Protein AF-A0A1C4YB48-F1 (afdb_monomer_lite)

Organism: NCBI:txid121616

Foldseek 3Di:
DPVVVVVVLLVVLQVVLQVLLVVCVVVVVVLVQDCVVLVVLCVVLVHNLSSLQVCLVDAPDDDPNCVVCLVSVNNCSDVLLVCCAPSNVVSDDPSSVVRSVCVCVVSVNPNVVSNVVCVVVDDPVSVVD

Sequence (129 aa):
MDTERDAEWLAALRVKFNEHVAEGIPRLRKLGYNPFQFLEMVERYGDAVGATRHLLAQPGHTSYGFRRLLELGRLEDSVEFAVCLPWFTELFRISEIDEARARLLLHEFPLDARIRAAATNAPAWISTL

Radius of gyration: 14.43 Å; chains: 1; bounding box: 30×28×40 Å

Secondary structure (DSSP, 8-state):
--HHHHHHHHHHHHHHHHHHHHHHHHHHHHTT---HHHHHHHHHTSSHHHHHHHHHTSTT---HHHHHHHHTT-GGGSHHHHHTSGGGGGGS-HHHHHHHHHHHHHTT--HHHHHHHHHTT--GGGGT-

pLDDT: mean 94.27, std 6.63, range [54.0, 98.5]

Structure (mmCIF, N/CA/C/O backbone):
data_AF-A0A1C4YB48-F1
#
_entry.id   AF-A0A1C4YB48-F1
#
loop_
_atom_site.group_PDB
_atom_site.id
_atom_site.type_symbol
_atom_site.label_atom_id
_atom_site.label_alt_id
_atom_site.label_comp_id
_atom_site.label_asym_id
_atom_site.label_entity_id
_atom_site.label_seq_id
_atom_site.pdbx_PDB_ins_code
_atom_site.Cartn_x
_atom_site.Cartn_y
_atom_site.Cartn_z
_atom_site.occupancy
_atom_site.B_iso_or_equiv
_atom_site.auth_seq_id
_atom_site.auth_comp_id
_atom_site.auth_asym_id
_atom_site.auth_atom_id
_atom_site.pdbx_PDB_model_num
ATOM 1 N N . MET A 1 1 ? 9.502 -13.751 -26.276 1.00 54.00 1 MET A N 1
ATOM 2 C CA . MET A 1 1 ? 9.004 -12.702 -25.371 1.00 54.00 1 MET A CA 1
ATOM 3 C C . MET A 1 1 ? 9.976 -11.554 -25.495 1.00 54.00 1 MET A C 1
ATOM 5 O O . MET A 1 1 ? 11.175 -11.806 -25.480 1.00 54.00 1 MET A O 1
ATOM 9 N N . ASP A 1 2 ? 9.463 -10.376 -25.812 1.00 71.12 2 ASP A N 1
ATOM 10 C CA . ASP A 1 2 ? 10.248 -9.198 -26.169 1.00 71.12 2 ASP A CA 1
ATOM 11 C C . ASP A 1 2 ? 10.664 -8.506 -24.868 1.00 71.12 2 ASP A C 1
ATOM 13 O O . ASP A 1 2 ? 9.864 -7.810 -24.250 1.00 71.12 2 ASP A O 1
ATOM 17 N N . THR A 1 3 ? 11.879 -8.791 -24.395 1.00 76.75 3 THR A N 1
ATOM 18 C CA . THR A 1 3 ? 12.372 -8.384 -23.065 1.00 76.75 3 THR A CA 1
ATOM 19 C C . THR A 1 3 ? 12.324 -6.875 -22.831 1.00 76.75 3 THR A C 1
ATOM 21 O O . THR A 1 3 ? 12.270 -6.436 -21.686 1.00 76.75 3 THR A O 1
ATOM 24 N N . GLU A 1 4 ? 12.350 -6.082 -23.902 1.00 78.19 4 GLU A N 1
ATOM 25 C CA . GLU A 1 4 ? 12.223 -4.625 -23.844 1.00 78.19 4 GLU A CA 1
ATOM 26 C C . GLU A 1 4 ? 10.786 -4.204 -23.506 1.00 78.19 4 GLU A C 1
ATOM 28 O O . GLU A 1 4 ? 10.573 -3.419 -22.585 1.00 78.19 4 GLU A O 1
ATOM 33 N N . ARG A 1 5 ? 9.793 -4.829 -24.147 1.00 78.62 5 ARG A N 1
ATOM 34 C CA . ARG A 1 5 ? 8.368 -4.609 -23.862 1.00 78.62 5 ARG A CA 1
ATOM 35 C C . ARG A 1 5 ? 7.986 -5.024 -22.446 1.00 78.62 5 ARG A C 1
ATOM 37 O O . ARG A 1 5 ? 7.225 -4.324 -21.787 1.00 78.62 5 ARG A O 1
ATOM 44 N N . ASP A 1 6 ? 8.547 -6.132 -21.965 1.00 86.19 6 ASP A N 1
ATOM 45 C CA . ASP A 1 6 ? 8.340 -6.587 -20.586 1.00 86.19 6 ASP A CA 1
ATOM 46 C C . ASP A 1 6 ? 8.923 -5.572 -19.579 1.00 86.19 6 ASP A C 1
ATOM 48 O O . ASP A 1 6 ? 8.337 -5.320 -18.524 1.00 86.19 6 ASP A O 1
ATOM 52 N N . ALA A 1 7 ? 10.057 -4.940 -19.905 1.00 89.94 7 ALA A N 1
ATOM 53 C CA . ALA A 1 7 ? 10.670 -3.917 -19.062 1.00 89.94 7 ALA A CA 1
ATOM 54 C C . ALA A 1 7 ? 9.867 -2.604 -19.046 1.00 89.94 7 ALA A C 1
ATOM 56 O O . ALA A 1 7 ? 9.678 -2.024 -17.974 1.00 89.94 7 ALA A O 1
ATOM 57 N N . GLU A 1 8 ? 9.367 -2.154 -20.200 1.00 92.88 8 GLU A N 1
ATOM 58 C CA . GLU A 1 8 ? 8.491 -0.978 -20.307 1.00 92.88 8 GLU A CA 1
ATOM 59 C C . GLU A 1 8 ? 7.180 -1.183 -19.543 1.00 92.88 8 GLU A C 1
ATOM 61 O O . GLU A 1 8 ? 6.773 -0.319 -18.762 1.00 92.88 8 GLU A O 1
ATOM 66 N N . TRP A 1 9 ? 6.570 -2.361 -19.692 1.00 92.12 9 TRP A N 1
ATOM 67 C CA . TRP A 1 9 ? 5.375 -2.759 -18.954 1.00 92.12 9 TRP A CA 1
ATOM 68 C C . TRP A 1 9 ? 5.595 -2.705 -17.438 1.00 92.12 9 TRP A C 1
ATOM 70 O O . TRP A 1 9 ? 4.848 -2.037 -16.716 1.00 92.12 9 TRP A O 1
ATOM 80 N N . LEU A 1 10 ? 6.662 -3.340 -16.940 1.00 94.94 10 LEU A N 1
ATOM 81 C CA . LEU A 1 10 ? 6.986 -3.325 -15.514 1.00 94.94 10 LEU A CA 1
ATOM 82 C C . LEU A 1 10 ? 7.275 -1.907 -15.012 1.00 94.94 10 LEU A C 1
ATOM 84 O O . LEU A 1 10 ? 6.847 -1.556 -13.913 1.00 94.94 10 LEU A O 1
ATOM 88 N N . ALA A 1 11 ? 7.960 -1.072 -15.798 1.00 95.94 11 ALA A N 1
ATOM 89 C CA . ALA A 1 11 ? 8.201 0.325 -15.449 1.00 95.94 11 ALA A CA 1
ATOM 90 C C . ALA A 1 11 ? 6.893 1.129 -15.360 1.00 95.94 11 ALA A C 1
ATOM 92 O O . ALA A 1 11 ? 6.721 1.940 -14.448 1.00 95.94 11 ALA A O 1
ATOM 93 N N . ALA A 1 12 ? 5.939 0.876 -16.251 1.00 96.56 12 ALA A N 1
ATOM 94 C CA . ALA A 1 12 ? 4.657 1.560 -16.242 1.00 96.56 12 ALA A CA 1
ATOM 95 C C . ALA A 1 12 ? 3.749 1.090 -15.087 1.00 96.56 12 ALA A C 1
ATOM 97 O O . ALA A 1 12 ? 3.197 1.924 -14.363 1.00 96.56 12 ALA A O 1
ATOM 98 N N . LEU A 1 13 ? 3.677 -0.221 -14.814 1.00 97.12 13 LEU A N 1
ATOM 99 C CA . LEU A 1 13 ? 3.010 -0.762 -13.619 1.00 97.12 13 LEU A CA 1
ATOM 100 C C . LEU A 1 13 ? 3.581 -0.163 -12.337 1.00 97.12 13 LEU A C 1
ATOM 102 O O . LEU A 1 13 ? 2.858 0.170 -11.396 1.00 97.12 13 LEU A O 1
ATOM 106 N N . ARG A 1 14 ? 4.898 0.008 -12.310 1.00 98.00 14 ARG A N 1
ATOM 107 C CA . ARG A 1 14 ? 5.619 0.580 -11.188 1.00 98.00 14 ARG A CA 1
ATOM 108 C C . ARG A 1 14 ? 5.220 2.031 -10.913 1.00 98.00 14 ARG A C 1
ATOM 110 O O . ARG A 1 14 ? 5.060 2.404 -9.750 1.00 98.00 14 ARG A O 1
ATOM 117 N N . VAL A 1 15 ? 5.018 2.829 -11.961 1.00 98.00 15 VAL A N 1
ATOM 118 C CA . VAL A 1 15 ? 4.440 4.178 -11.849 1.00 98.00 15 VAL A CA 1
ATOM 119 C C . VAL A 1 15 ? 3.022 4.100 -11.283 1.00 98.00 15 VAL A C 1
ATOM 121 O O . VAL A 1 15 ? 2.718 4.805 -10.323 1.00 98.00 15 VAL A O 1
ATOM 124 N N . LYS A 1 16 ? 2.184 3.185 -11.785 1.00 98.19 16 LYS A N 1
ATOM 125 C CA . LYS A 1 16 ? 0.804 3.018 -11.300 1.00 98.19 16 LYS A CA 1
ATOM 126 C C . LYS A 1 16 ? 0.719 2.595 -9.837 1.00 98.19 16 LYS A C 1
ATOM 128 O O . LYS A 1 16 ? -0.167 3.058 -9.123 1.00 98.19 16 LYS A O 1
ATOM 133 N N . PHE A 1 17 ? 1.654 1.776 -9.359 1.00 98.38 17 PHE A N 1
ATOM 134 C CA . PHE A 1 17 ? 1.734 1.425 -7.941 1.00 98.38 17 PHE A CA 1
ATOM 135 C C . PHE A 1 17 ? 2.077 2.645 -7.076 1.00 98.38 17 PHE A C 1
ATOM 137 O O . PHE A 1 17 ? 1.447 2.874 -6.045 1.00 98.38 17 PHE A O 1
ATOM 144 N N . ASN A 1 18 ? 3.046 3.459 -7.508 1.00 98.19 18 ASN A N 1
ATOM 145 C CA . ASN A 1 18 ? 3.411 4.690 -6.806 1.00 98.19 18 ASN A CA 1
ATOM 146 C C . ASN A 1 18 ? 2.235 5.677 -6.735 1.00 98.19 18 ASN A C 1
ATOM 148 O O . ASN A 1 18 ? 1.963 6.219 -5.664 1.00 98.19 18 ASN A O 1
ATOM 152 N N . GLU A 1 19 ? 1.525 5.876 -7.849 1.00 98.00 19 GLU A N 1
ATOM 153 C CA . GLU A 1 19 ? 0.322 6.716 -7.914 1.00 98.00 19 GLU A CA 1
ATOM 154 C C . GLU A 1 19 ? -0.761 6.202 -6.956 1.00 98.00 19 GLU A C 1
ATOM 156 O O . GLU A 1 19 ? -1.220 6.955 -6.100 1.00 98.00 19 GLU A O 1
ATOM 161 N N . HIS A 1 20 ? -1.085 4.905 -7.013 1.00 97.44 20 HIS A N 1
ATOM 162 C CA . HIS A 1 20 ? -2.086 4.275 -6.145 1.00 97.44 20 HIS A CA 1
ATOM 163 C C . HIS A 1 20 ? -1.812 4.519 -4.653 1.00 97.44 20 HIS A C 1
ATOM 165 O O . HIS A 1 20 ? -2.707 4.896 -3.895 1.00 97.44 20 HIS A O 1
ATOM 171 N N . VAL A 1 21 ? -0.559 4.338 -4.225 1.00 97.06 21 VAL A N 1
ATOM 172 C CA . VAL A 1 21 ? -0.162 4.565 -2.830 1.00 97.06 21 VAL A CA 1
ATOM 173 C C . VAL A 1 21 ? -0.235 6.051 -2.467 1.00 97.06 21 VAL A C 1
ATOM 175 O O . VAL A 1 21 ? -0.749 6.404 -1.402 1.00 97.06 21 VAL A O 1
ATOM 178 N N . ALA A 1 22 ? 0.242 6.939 -3.343 1.00 97.00 22 ALA A N 1
ATOM 179 C CA . ALA A 1 22 ? 0.237 8.379 -3.104 1.00 97.00 22 ALA A CA 1
ATOM 180 C C . ALA A 1 22 ? -1.186 8.959 -3.009 1.00 97.00 22 ALA A C 1
ATOM 182 O O . ALA A 1 22 ? -1.459 9.784 -2.133 1.00 97.00 22 ALA A O 1
ATOM 183 N N . GLU A 1 23 ? -2.110 8.497 -3.852 1.00 96.50 23 GLU A N 1
ATOM 184 C CA . GLU A 1 23 ? -3.514 8.927 -3.879 1.00 96.50 23 GLU A CA 1
ATOM 185 C C . GLU A 1 23 ? -4.261 8.616 -2.572 1.00 96.50 23 GLU A C 1
ATOM 187 O O . GLU A 1 23 ? -5.129 9.384 -2.144 1.00 96.50 23 GLU A O 1
ATOM 192 N N . GLY A 1 24 ? -3.905 7.524 -1.887 1.00 95.00 24 GLY A N 1
ATOM 193 C CA . GLY A 1 24 ? -4.506 7.152 -0.603 1.00 95.00 24 GLY A CA 1
ATOM 194 C C . GLY A 1 24 ? -4.103 8.069 0.560 1.00 95.00 24 GLY A C 1
ATOM 195 O O . GLY A 1 24 ? -4.882 8.279 1.500 1.00 95.00 24 GLY A O 1
ATOM 196 N N . ILE A 1 25 ? -2.908 8.666 0.502 1.00 95.88 25 ILE A N 1
ATOM 197 C CA . ILE A 1 25 ? -2.302 9.396 1.626 1.00 95.88 25 ILE A CA 1
ATOM 198 C C . ILE A 1 25 ? -3.156 10.577 2.117 1.00 95.88 25 ILE A C 1
ATOM 200 O O . ILE A 1 25 ? -3.385 10.663 3.329 1.00 95.88 25 ILE A O 1
ATOM 204 N N . PRO A 1 26 ? -3.660 11.492 1.261 1.00 96.81 26 PRO A N 1
ATOM 205 C CA . PRO A 1 26 ? -4.478 12.613 1.721 1.00 96.81 26 PRO A CA 1
ATOM 206 C C . PRO A 1 26 ? -5.720 12.174 2.505 1.00 96.81 26 PRO A C 1
ATOM 208 O O . PRO A 1 26 ? -6.063 12.794 3.515 1.00 96.81 26 PRO A O 1
ATOM 211 N N . ARG A 1 27 ? -6.387 11.093 2.078 1.00 96.00 27 ARG A N 1
ATOM 212 C CA . ARG A 1 27 ? -7.574 10.555 2.760 1.00 96.00 27 ARG A CA 1
ATOM 213 C C . ARG A 1 27 ? -7.203 9.928 4.102 1.00 96.00 27 ARG A C 1
ATOM 215 O O . ARG A 1 27 ? -7.877 10.183 5.095 1.00 96.00 27 ARG A O 1
ATOM 222 N N . LEU A 1 28 ? -6.113 9.167 4.151 1.00 97.12 28 LEU A N 1
ATOM 223 C CA . LEU A 1 28 ? -5.609 8.564 5.384 1.00 97.12 28 LEU A CA 1
ATOM 224 C C . LEU A 1 28 ? -5.184 9.619 6.418 1.00 97.12 28 LEU A C 1
ATOM 226 O O . LEU A 1 28 ? -5.514 9.487 7.596 1.00 97.12 28 LEU A O 1
ATOM 230 N N . ARG A 1 29 ? -4.540 10.714 5.991 1.00 96.81 29 ARG A N 1
ATOM 231 C CA . ARG A 1 29 ? -4.190 11.839 6.881 1.00 96.81 29 ARG A CA 1
ATOM 232 C C . ARG A 1 29 ? -5.419 12.445 7.556 1.00 96.81 29 ARG A C 1
ATOM 234 O O . ARG A 1 29 ? -5.389 12.691 8.758 1.00 96.81 29 ARG A O 1
ATOM 241 N N . LYS A 1 30 ? -6.516 12.630 6.811 1.00 96.88 30 LYS A N 1
ATOM 242 C CA . LYS A 1 30 ? -7.793 13.127 7.362 1.00 96.88 30 LYS A CA 1
ATOM 243 C C . LYS A 1 30 ? -8.395 12.187 8.413 1.00 96.88 30 LYS A C 1
ATOM 245 O O . LYS A 1 30 ? -9.149 12.644 9.262 1.00 96.88 30 LYS A O 1
ATOM 250 N N . LEU A 1 31 ? -8.044 10.902 8.374 1.00 96.31 31 LEU A N 1
ATOM 251 C CA . LEU A 1 31 ? -8.458 9.885 9.346 1.00 96.31 31 LEU A CA 1
ATOM 252 C C . LEU A 1 31 ? -7.458 9.710 10.502 1.00 96.31 31 LEU A C 1
ATOM 254 O O . LEU A 1 31 ? -7.598 8.791 11.303 1.00 96.31 31 LEU A O 1
ATOM 258 N N . GLY A 1 32 ? -6.441 10.572 10.603 1.00 94.69 32 GLY A N 1
ATOM 259 C CA . GLY A 1 32 ? -5.450 10.520 11.678 1.00 94.69 32 GLY A CA 1
ATOM 260 C C . GLY A 1 32 ? -4.351 9.472 11.478 1.00 94.69 32 GLY A C 1
AT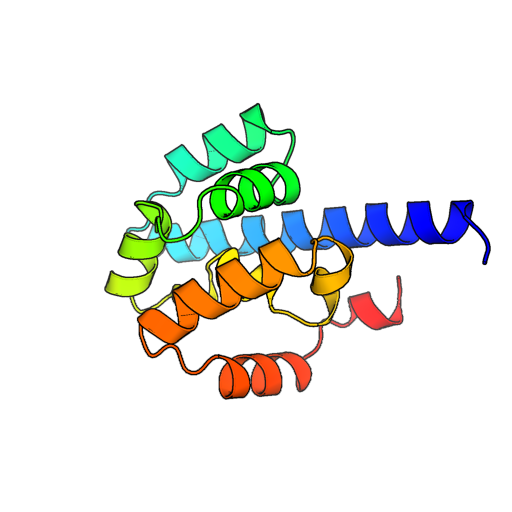OM 261 O O . GLY A 1 32 ? -3.705 9.072 12.449 1.00 94.69 32 GLY A O 1
ATOM 262 N N . TYR A 1 33 ? -4.126 9.010 10.245 1.00 96.94 33 TYR A N 1
ATOM 263 C CA . TYR A 1 33 ? -2.949 8.215 9.896 1.00 96.94 33 TYR A CA 1
ATOM 264 C C . TYR A 1 33 ? -1.737 9.121 9.643 1.00 96.94 33 TYR A C 1
ATOM 266 O O . TYR A 1 33 ? -1.828 10.106 8.905 1.00 96.94 33 TYR A O 1
ATOM 274 N N . ASN A 1 34 ? -0.584 8.760 10.209 1.00 95.50 34 ASN A N 1
ATOM 275 C CA . ASN A 1 34 ? 0.681 9.432 9.935 1.00 95.50 34 ASN A CA 1
ATOM 276 C C . ASN A 1 34 ? 1.539 8.590 8.968 1.00 95.50 34 ASN A C 1
ATOM 278 O O . ASN A 1 34 ? 2.118 7.593 9.398 1.00 95.50 34 ASN A O 1
ATOM 282 N N . PRO A 1 35 ? 1.673 8.983 7.687 1.00 94.62 35 PRO A N 1
ATOM 283 C CA . PRO A 1 35 ? 2.449 8.240 6.694 1.00 94.62 35 PRO A CA 1
ATOM 284 C C . PRO A 1 35 ? 3.957 8.533 6.747 1.00 94.62 35 PRO A C 1
ATOM 286 O O . PRO A 1 35 ? 4.683 8.011 5.911 1.00 94.62 35 PRO A O 1
ATOM 289 N N . PHE A 1 36 ? 4.434 9.388 7.663 1.00 95.50 36 PHE A N 1
ATOM 290 C CA . PHE A 1 36 ? 5.806 9.913 7.658 1.00 95.50 36 PHE A CA 1
ATOM 291 C C . PHE A 1 36 ? 6.876 8.820 7.547 1.00 95.50 36 PHE A C 1
ATOM 293 O O . PHE A 1 36 ? 7.664 8.848 6.611 1.00 95.50 36 PHE A O 1
ATOM 300 N N . GLN A 1 37 ? 6.832 7.804 8.414 1.00 93.56 37 GLN A N 1
ATOM 301 C CA . GLN A 1 37 ? 7.800 6.697 8.387 1.00 93.56 37 GLN A CA 1
ATOM 302 C C . GLN A 1 37 ? 7.779 5.930 7.060 1.00 93.56 37 GLN A C 1
ATOM 304 O O . GLN A 1 37 ? 8.820 5.527 6.555 1.00 93.56 37 GLN A O 1
ATOM 309 N N . PHE A 1 38 ? 6.593 5.729 6.479 1.00 95.31 38 PHE A N 1
ATOM 310 C CA . PHE A 1 38 ? 6.484 5.070 5.183 1.00 95.31 38 PHE A CA 1
ATOM 311 C C . PHE A 1 38 ? 7.073 5.943 4.069 1.00 95.31 38 PHE A C 1
ATOM 313 O O . PHE A 1 38 ? 7.792 5.435 3.221 1.00 95.31 38 PHE A O 1
ATOM 320 N N . LEU A 1 39 ? 6.832 7.255 4.091 1.00 96.56 39 LEU A N 1
ATOM 321 C CA . LEU A 1 39 ? 7.408 8.187 3.118 1.00 96.56 39 LEU A CA 1
ATOM 322 C C . LEU A 1 39 ? 8.938 8.268 3.221 1.00 96.56 39 LEU A C 1
ATOM 324 O O . LEU A 1 39 ? 9.605 8.261 2.193 1.00 96.56 39 LEU A O 1
ATOM 328 N N . GLU A 1 40 ? 9.507 8.231 4.427 1.00 97.06 40 GLU A N 1
ATOM 329 C CA . GLU A 1 40 ? 10.963 8.109 4.601 1.00 97.06 40 GLU A CA 1
ATOM 330 C C . GLU A 1 40 ? 11.504 6.809 3.985 1.00 97.06 40 GLU A C 1
ATOM 332 O O . GLU A 1 40 ? 12.596 6.786 3.417 1.00 97.06 40 GLU A O 1
ATOM 337 N N . MET A 1 41 ? 10.745 5.710 4.069 1.00 96.12 41 MET A N 1
ATOM 338 C CA . MET A 1 41 ? 11.110 4.460 3.399 1.00 96.12 41 MET A CA 1
ATOM 339 C C . MET A 1 41 ? 11.018 4.576 1.878 1.00 96.12 41 MET A C 1
ATOM 341 O O . MET A 1 41 ? 11.891 4.050 1.194 1.00 96.12 41 MET A O 1
ATOM 345 N N . VAL A 1 42 ? 9.998 5.257 1.349 1.00 97.75 42 VAL A N 1
ATOM 346 C CA . VAL A 1 42 ? 9.865 5.541 -0.090 1.00 97.75 42 VAL A CA 1
ATOM 347 C C . VAL A 1 42 ? 11.100 6.291 -0.579 1.00 97.75 42 VAL A C 1
ATOM 349 O O . VAL A 1 42 ? 11.736 5.849 -1.526 1.00 97.75 42 VAL A O 1
ATOM 352 N N . GLU A 1 43 ? 11.510 7.356 0.107 1.00 97.56 43 GLU A N 1
ATOM 353 C CA . GLU A 1 43 ? 12.721 8.104 -0.253 1.00 97.56 43 GLU A CA 1
ATOM 354 C C . GLU A 1 43 ? 13.988 7.241 -0.144 1.00 97.56 43 GLU A C 1
ATOM 356 O O . GLU A 1 43 ? 14.820 7.228 -1.051 1.00 97.56 43 GLU A O 1
ATOM 361 N N . ARG A 1 44 ? 14.128 6.465 0.939 1.00 97.94 44 ARG A N 1
ATOM 362 C CA . ARG A 1 44 ? 15.308 5.618 1.181 1.00 97.94 44 ARG A CA 1
ATOM 363 C C . ARG A 1 44 ? 15.455 4.477 0.176 1.00 97.94 44 ARG A C 1
ATOM 365 O O . ARG A 1 44 ? 16.579 4.125 -0.174 1.00 97.94 44 ARG A O 1
ATOM 372 N N . TYR A 1 45 ? 14.349 3.868 -0.241 1.00 97.44 45 TYR A N 1
ATOM 373 C CA . TYR A 1 45 ? 14.335 2.702 -1.130 1.00 97.44 45 TYR A CA 1
ATOM 374 C C . TYR A 1 45 ? 13.932 3.057 -2.568 1.00 97.44 45 TYR A C 1
ATOM 376 O O . TYR A 1 45 ? 13.601 2.171 -3.355 1.00 97.44 45 TYR A O 1
ATOM 384 N N . GLY A 1 46 ? 13.989 4.347 -2.907 1.00 97.69 46 GLY A N 1
ATOM 385 C CA . GLY A 1 46 ? 13.733 4.905 -4.233 1.00 97.69 46 GLY A CA 1
ATOM 386 C C . GLY A 1 46 ? 12.265 5.235 -4.494 1.00 97.69 46 GLY A C 1
ATOM 387 O O . GLY A 1 46 ? 11.981 6.252 -5.119 1.00 97.69 46 GLY A O 1
ATOM 388 N N . ASP A 1 47 ? 11.333 4.398 -4.031 1.00 98.19 47 ASP A N 1
ATOM 389 C CA . ASP A 1 47 ? 9.900 4.539 -4.307 1.00 98.19 47 ASP A CA 1
ATOM 390 C C . ASP A 1 47 ? 9.024 3.572 -3.468 1.00 98.19 47 ASP A C 1
ATOM 392 O O . ASP A 1 47 ? 9.511 2.837 -2.601 1.00 98.19 47 ASP A O 1
ATOM 396 N N . ALA A 1 48 ? 7.710 3.538 -3.733 1.00 98.12 48 ALA A N 1
ATOM 397 C CA . ALA A 1 48 ? 6.760 2.743 -2.960 1.00 98.12 48 ALA A CA 1
ATOM 398 C C . ALA A 1 48 ? 6.911 1.229 -3.154 1.00 98.12 48 ALA A C 1
ATOM 400 O O . ALA A 1 48 ? 6.709 0.492 -2.190 1.00 98.12 48 ALA A O 1
ATOM 401 N N . VAL A 1 49 ? 7.299 0.737 -4.337 1.00 98.38 49 VAL A N 1
ATOM 402 C CA . VAL A 1 49 ? 7.563 -0.708 -4.516 1.00 98.38 49 VAL A CA 1
ATOM 403 C C . VAL A 1 49 ? 8.803 -1.109 -3.721 1.00 98.38 49 VAL A C 1
ATOM 405 O O . VAL A 1 49 ? 8.766 -2.115 -3.019 1.00 98.38 49 VAL A O 1
ATOM 408 N N . GLY A 1 50 ? 9.879 -0.313 -3.765 1.00 97.94 50 GLY A N 1
ATOM 409 C CA . GLY A 1 50 ? 11.097 -0.561 -2.992 1.00 97.94 50 GLY A CA 1
ATOM 410 C C . GLY A 1 50 ? 10.826 -0.580 -1.487 1.00 97.94 50 GLY A C 1
ATOM 411 O O . GLY A 1 50 ? 11.202 -1.532 -0.798 1.00 97.94 50 GLY A O 1
ATOM 412 N N . ALA A 1 51 ? 10.088 0.415 -0.990 1.00 97.69 51 ALA A N 1
ATOM 413 C CA . ALA A 1 51 ? 9.654 0.473 0.403 1.00 97.69 51 ALA A CA 1
ATOM 414 C C . ALA A 1 51 ? 8.774 -0.725 0.795 1.00 97.69 51 ALA A C 1
ATOM 416 O O . ALA A 1 51 ? 8.973 -1.320 1.854 1.00 97.69 51 ALA A O 1
ATOM 417 N N . THR A 1 52 ? 7.834 -1.118 -0.068 1.00 97.69 52 THR A N 1
ATOM 418 C CA . THR A 1 52 ? 6.918 -2.243 0.177 1.00 97.69 52 THR A CA 1
ATOM 419 C C . THR A 1 52 ? 7.660 -3.575 0.224 1.00 97.69 52 THR A C 1
ATOM 421 O O . THR A 1 52 ? 7.467 -4.347 1.160 1.00 97.69 52 THR A O 1
ATOM 424 N N . ARG A 1 53 ? 8.585 -3.824 -0.711 1.00 97.56 53 ARG A N 1
ATOM 425 C CA . ARG A 1 53 ? 9.454 -5.011 -0.671 1.00 97.56 53 ARG A CA 1
ATOM 426 C C . ARG A 1 53 ? 10.261 -5.063 0.624 1.00 97.56 53 ARG A C 1
ATOM 428 O O . ARG A 1 53 ? 10.347 -6.115 1.250 1.00 97.56 53 ARG A O 1
ATOM 435 N N . HIS A 1 54 ? 10.798 -3.926 1.073 1.00 96.00 54 HIS A N 1
ATOM 436 C CA . HIS A 1 54 ? 11.513 -3.864 2.346 1.00 96.00 54 HIS A CA 1
ATOM 437 C C . HIS A 1 54 ? 10.611 -4.188 3.550 1.00 96.00 54 HIS A C 1
ATOM 439 O O . HIS A 1 54 ? 11.033 -4.917 4.443 1.00 96.00 54 HIS A O 1
ATOM 445 N N . LEU A 1 55 ? 9.364 -3.700 3.569 1.00 94.50 55 LEU A N 1
ATOM 446 C CA . LEU A 1 55 ? 8.388 -4.027 4.621 1.00 94.50 55 LEU A CA 1
ATOM 447 C C . LEU A 1 55 ? 8.033 -5.516 4.664 1.00 94.50 55 LEU A C 1
ATOM 449 O O . LEU A 1 55 ? 7.815 -6.066 5.745 1.00 94.50 55 LEU A O 1
ATOM 453 N N . LEU A 1 56 ? 7.932 -6.155 3.500 1.00 95.75 56 LEU A N 1
ATOM 454 C CA . LEU A 1 56 ? 7.561 -7.566 3.367 1.00 95.75 56 LEU A CA 1
ATOM 455 C C . LEU A 1 56 ? 8.749 -8.515 3.578 1.00 95.75 56 LEU A C 1
ATOM 457 O O . LEU A 1 56 ? 8.552 -9.697 3.827 1.00 95.75 56 LEU A O 1
ATOM 461 N N . ALA A 1 57 ? 9.985 -8.008 3.551 1.00 92.19 57 ALA A N 1
ATOM 462 C CA . ALA A 1 57 ? 11.192 -8.814 3.733 1.00 92.19 57 ALA A CA 1
ATOM 463 C C . ALA A 1 57 ? 11.375 -9.384 5.155 1.00 92.19 57 ALA A C 1
ATOM 465 O O . ALA A 1 57 ? 12.271 -10.200 5.363 1.00 92.19 57 ALA A O 1
ATOM 466 N N . GLN A 1 58 ? 10.567 -8.957 6.133 1.00 84.75 58 GLN A N 1
ATOM 467 C CA . GLN A 1 58 ? 10.589 -9.464 7.510 1.00 84.75 58 GLN A CA 1
ATOM 468 C C . GLN 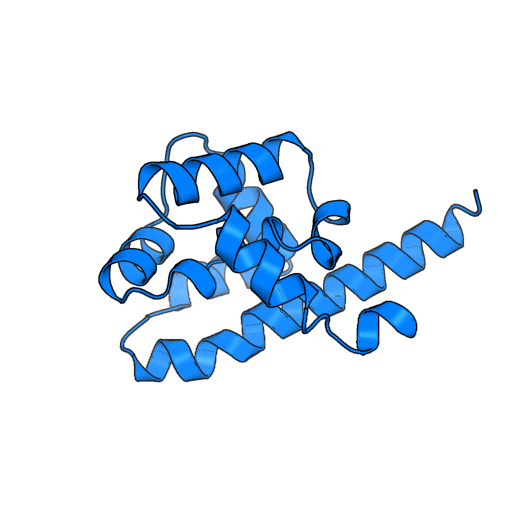A 1 58 ? 9.292 -10.231 7.815 1.00 84.75 58 GLN A C 1
ATOM 470 O O . GLN A 1 58 ? 8.301 -9.613 8.217 1.00 84.75 58 GLN A O 1
ATOM 475 N N . PRO A 1 59 ? 9.273 -11.563 7.623 1.00 79.62 59 PRO A N 1
ATOM 476 C CA . PRO A 1 59 ? 8.088 -12.373 7.868 1.00 79.62 59 PRO A CA 1
ATOM 477 C C . PRO A 1 59 ? 7.588 -12.270 9.309 1.00 79.62 59 PRO A C 1
ATOM 479 O O . PRO A 1 59 ? 8.383 -12.234 10.250 1.00 79.62 59 PRO A O 1
ATOM 482 N N . GLY A 1 60 ? 6.268 -12.225 9.489 1.00 72.19 60 GLY A N 1
ATOM 483 C CA . GLY A 1 60 ? 5.630 -12.219 10.813 1.00 72.19 60 GLY A CA 1
ATOM 484 C C . GLY A 1 60 ? 5.720 -10.891 11.576 1.00 72.19 60 GLY A C 1
ATOM 485 O O . GLY A 1 60 ? 5.193 -10.783 12.683 1.00 72.19 60 GLY A O 1
ATOM 486 N N . HIS A 1 61 ? 6.336 -9.861 10.990 1.00 78.12 61 HIS A N 1
ATOM 487 C CA . HIS A 1 61 ? 6.400 -8.523 11.568 1.00 78.12 61 HIS A CA 1
ATOM 488 C C . HIS A 1 61 ? 5.483 -7.551 10.823 1.00 78.12 61 HIS A C 1
ATOM 490 O O . HIS A 1 61 ? 5.768 -7.110 9.713 1.00 78.12 61 HIS A O 1
ATOM 496 N N . THR A 1 62 ? 4.390 -7.142 11.471 1.00 83.62 62 THR A N 1
ATOM 497 C CA . THR A 1 62 ? 3.565 -6.027 10.988 1.00 83.62 62 THR A CA 1
ATOM 498 C C . THR A 1 62 ? 4.198 -4.691 11.368 1.00 83.62 62 THR A C 1
ATOM 500 O O . THR A 1 62 ? 4.520 -4.459 12.541 1.00 83.62 62 THR A O 1
ATOM 503 N N . SER A 1 63 ? 4.314 -3.779 10.404 1.00 86.81 63 SER A N 1
ATOM 504 C CA . SER A 1 63 ? 4.799 -2.422 10.660 1.00 86.81 63 SER A CA 1
ATOM 505 C C . SER A 1 63 ? 3.855 -1.639 11.584 1.00 86.81 63 SER A C 1
ATOM 507 O O . SER A 1 63 ? 2.671 -1.958 11.727 1.00 86.81 63 SER A O 1
ATOM 509 N N . TYR A 1 64 ? 4.366 -0.576 12.214 1.00 88.44 64 TYR A N 1
ATOM 510 C CA . TYR A 1 64 ? 3.521 0.347 12.982 1.00 88.44 64 TYR A CA 1
ATOM 511 C C . TYR A 1 64 ? 2.399 0.942 12.113 1.00 88.44 64 TYR A C 1
ATOM 513 O O . TYR A 1 64 ? 1.251 1.003 12.552 1.00 88.44 64 TYR A O 1
ATOM 521 N N . GLY A 1 65 ? 2.712 1.305 10.863 1.00 93.00 65 GLY A N 1
ATOM 522 C CA . GLY A 1 65 ? 1.731 1.813 9.904 1.00 93.00 65 GLY A CA 1
ATOM 523 C C . GLY A 1 65 ? 0.605 0.814 9.627 1.00 93.00 65 GLY A C 1
ATOM 524 O O . GLY A 1 65 ? -0.565 1.180 9.703 1.00 93.00 65 GLY A O 1
ATOM 525 N N . PHE A 1 66 ? 0.938 -0.461 9.412 1.00 95.75 66 PHE A N 1
ATOM 526 C CA . PHE A 1 66 ? -0.058 -1.517 9.213 1.00 95.75 66 PHE A CA 1
ATOM 527 C C . PHE A 1 66 ? -1.000 -1.651 10.417 1.00 95.75 66 PHE A C 1
ATOM 529 O O . PHE A 1 66 ? -2.220 -1.623 10.258 1.00 95.75 66 PHE A O 1
ATOM 536 N N . ARG A 1 67 ? -0.448 -1.711 11.639 1.00 95.31 67 ARG A N 1
ATOM 537 C CA . ARG A 1 67 ? -1.260 -1.768 12.867 1.00 95.31 67 ARG A CA 1
ATOM 538 C C . ARG A 1 67 ? -2.177 -0.556 13.000 1.00 95.31 67 ARG A C 1
ATOM 540 O O . ARG A 1 67 ? -3.341 -0.704 13.357 1.00 95.31 67 ARG A O 1
ATOM 547 N N . ARG A 1 68 ? -1.693 0.635 12.641 1.00 96.94 68 ARG A N 1
ATOM 548 C CA . ARG A 1 68 ? -2.521 1.842 12.670 1.00 96.94 68 ARG A CA 1
ATOM 549 C C . ARG A 1 68 ? -3.654 1.797 11.642 1.00 96.94 68 ARG A C 1
ATOM 551 O O . ARG A 1 68 ? -4.759 2.234 11.944 1.00 96.94 68 ARG A O 1
ATOM 558 N N . LEU A 1 69 ? -3.413 1.266 10.443 1.00 97.50 69 LEU A N 1
ATOM 559 C CA . LEU A 1 69 ? -4.464 1.069 9.439 1.00 97.50 69 LEU A CA 1
ATOM 560 C C . LEU A 1 69 ? -5.500 0.036 9.890 1.00 97.50 69 LEU A C 1
ATOM 562 O O . LEU A 1 69 ? -6.688 0.244 9.650 1.00 97.50 69 LEU A O 1
ATOM 566 N N . LEU A 1 70 ? -5.078 -1.025 10.582 1.00 97.06 70 LEU A N 1
ATOM 567 C CA . LEU A 1 70 ? -5.982 -1.992 11.207 1.00 97.06 70 LEU A CA 1
ATOM 568 C C . LEU A 1 70 ? -6.907 -1.320 12.230 1.00 97.06 70 LEU A C 1
ATOM 570 O O . LEU A 1 70 ? -8.122 -1.462 12.126 1.00 97.06 70 LEU A O 1
ATOM 574 N N . GLU A 1 71 ? -6.360 -0.530 13.157 1.00 96.94 71 GLU A N 1
ATOM 575 C CA . GLU A 1 71 ? -7.144 0.218 14.157 1.00 96.94 71 GLU A CA 1
ATOM 576 C C . GLU A 1 71 ? -8.162 1.178 13.524 1.00 96.94 71 GLU A C 1
ATOM 578 O O . GLU A 1 71 ? -9.239 1.403 14.070 1.00 96.94 71 GLU A O 1
ATOM 583 N N . LEU A 1 72 ? -7.827 1.747 12.363 1.00 97.06 72 LEU A N 1
ATOM 584 C CA . LEU A 1 72 ? -8.705 2.644 11.611 1.00 97.06 72 LEU A CA 1
ATOM 585 C C . LEU A 1 72 ? -9.711 1.896 10.715 1.00 97.06 72 LEU A C 1
ATOM 587 O O . LEU A 1 72 ? -10.523 2.541 10.051 1.00 97.06 72 LEU A O 1
ATOM 591 N N . GLY A 1 73 ? -9.650 0.562 10.640 1.00 97.00 73 GLY A N 1
ATOM 592 C CA . GLY A 1 73 ? -10.463 -0.240 9.721 1.00 97.00 73 GLY A CA 1
ATOM 593 C C . GLY A 1 73 ? -10.120 -0.017 8.243 1.00 97.00 73 GLY A C 1
ATOM 594 O O . GLY A 1 73 ? -10.963 -0.224 7.372 1.00 97.00 73 GLY A O 1
ATOM 595 N N . ARG A 1 74 ? -8.900 0.446 7.944 1.00 97.50 74 ARG A N 1
ATOM 596 C CA . ARG A 1 74 ? -8.440 0.880 6.612 1.00 97.50 74 ARG A CA 1
ATOM 597 C C . ARG A 1 74 ? -7.334 -0.005 6.035 1.00 97.50 74 ARG A C 1
ATOM 599 O O . ARG A 1 74 ? -6.472 0.474 5.307 1.00 97.50 74 ARG A O 1
ATOM 606 N N . LEU A 1 75 ? -7.349 -1.307 6.329 1.00 97.81 75 LEU A N 1
ATOM 607 C CA . LEU A 1 75 ? -6.400 -2.259 5.727 1.00 97.81 75 LEU A CA 1
ATOM 608 C C . LEU A 1 75 ? -6.514 -2.349 4.197 1.00 97.81 75 LEU A C 1
ATOM 610 O O . LEU A 1 75 ? -5.536 -2.682 3.539 1.00 97.81 75 LEU A O 1
ATOM 614 N N . GLU A 1 76 ? -7.659 -1.981 3.620 1.00 97.19 76 GLU A N 1
ATOM 615 C CA . GLU A 1 76 ? -7.830 -1.819 2.166 1.00 97.19 76 GLU A CA 1
ATOM 616 C C . GLU A 1 76 ? -6.932 -0.724 1.554 1.00 97.19 76 GLU A C 1
ATOM 618 O O . GLU A 1 76 ? -6.784 -0.665 0.343 1.00 97.19 76 GLU A O 1
ATOM 623 N N . ASP A 1 77 ? -6.338 0.144 2.376 1.00 97.31 77 ASP A N 1
ATOM 624 C CA . ASP A 1 77 ? -5.398 1.187 1.952 1.00 97.31 77 ASP A CA 1
ATOM 625 C C . ASP A 1 77 ? -3.943 0.860 2.295 1.00 97.31 77 ASP A C 1
ATOM 627 O O . ASP A 1 77 ? -3.056 1.702 2.152 1.00 97.31 77 ASP A O 1
ATOM 631 N N . SER A 1 78 ? -3.699 -0.341 2.818 1.00 98.06 78 SER A N 1
ATOM 632 C CA . SER A 1 78 ? -2.350 -0.817 3.094 1.00 98.06 78 SER A CA 1
ATOM 633 C C . SER A 1 78 ? -1.639 -1.218 1.805 1.00 98.06 78 SER A C 1
ATOM 635 O O . SER A 1 78 ? -2.260 -1.646 0.827 1.00 98.06 78 SER A O 1
ATOM 637 N N . VAL A 1 79 ? -0.309 -1.139 1.822 1.00 98.00 79 VAL A N 1
ATOM 638 C CA . VAL A 1 79 ? 0.506 -1.669 0.724 1.00 98.00 79 VAL A CA 1
ATOM 639 C C . VAL A 1 79 ? 0.416 -3.193 0.645 1.00 98.00 79 VAL A C 1
ATOM 641 O O . VAL A 1 79 ? 0.505 -3.739 -0.446 1.00 98.00 79 VAL A O 1
ATOM 644 N N . GLU A 1 80 ? 0.150 -3.880 1.760 1.00 98.25 80 GLU A N 1
ATOM 645 C CA . GLU A 1 80 ? -0.147 -5.312 1.789 1.00 98.25 80 GLU A CA 1
ATOM 646 C C . GLU A 1 80 ? -1.363 -5.648 0.915 1.00 98.25 80 GLU A C 1
ATOM 648 O O . GLU A 1 80 ? -1.313 -6.579 0.110 1.00 98.25 80 GLU A O 1
ATOM 653 N N . PHE A 1 81 ? -2.448 -4.873 1.018 1.00 98.50 81 PHE A N 1
ATOM 654 C CA . PHE A 1 81 ? -3.605 -5.079 0.147 1.00 98.50 81 PHE A CA 1
ATOM 655 C C . PHE A 1 81 ? -3.285 -4.721 -1.305 1.00 98.50 81 PHE A C 1
ATOM 65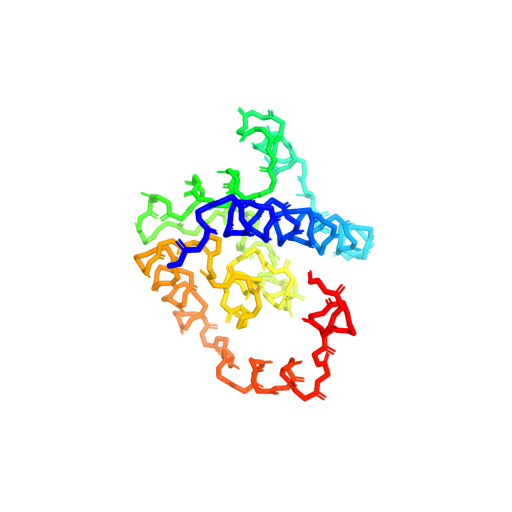7 O O . PHE A 1 81 ? -3.635 -5.488 -2.200 1.00 98.50 81 PHE A O 1
ATOM 664 N N . ALA A 1 82 ? -2.570 -3.615 -1.540 1.00 98.38 82 ALA A N 1
ATOM 665 C CA . ALA A 1 82 ? -2.177 -3.201 -2.886 1.00 98.38 82 ALA A CA 1
ATOM 666 C C . ALA A 1 82 ? -1.340 -4.272 -3.611 1.00 98.38 82 ALA A C 1
ATOM 668 O O . ALA A 1 82 ? -1.588 -4.553 -4.779 1.00 98.38 82 ALA A O 1
ATOM 669 N N . VAL A 1 83 ? -0.404 -4.926 -2.916 1.00 98.31 83 VAL A N 1
ATOM 670 C CA . VAL A 1 83 ? 0.408 -6.046 -3.437 1.00 98.31 83 VAL A CA 1
ATOM 671 C C . VAL A 1 83 ? -0.458 -7.228 -3.879 1.00 98.31 83 VAL A C 1
ATOM 673 O O . VAL A 1 83 ? -0.117 -7.928 -4.830 1.00 98.31 83 VAL A O 1
ATOM 676 N N . CYS A 1 84 ? -1.591 -7.446 -3.211 1.00 98.38 84 CYS A N 1
ATOM 677 C CA . CYS A 1 84 ? -2.517 -8.528 -3.530 1.00 98.38 84 CYS A CA 1
ATOM 678 C C . CYS A 1 84 ? -3.463 -8.202 -4.701 1.00 98.38 84 CYS A C 1
ATOM 680 O O . CYS A 1 84 ? -4.223 -9.076 -5.126 1.00 98.38 84 CYS A O 1
ATOM 682 N N . LEU A 1 85 ? -3.466 -6.966 -5.216 1.00 98.00 85 LEU A N 1
ATOM 683 C CA . LEU A 1 85 ? -4.303 -6.596 -6.356 1.00 98.00 85 LEU A CA 1
ATOM 684 C C . LEU A 1 85 ? -3.758 -7.236 -7.643 1.00 98.00 85 LEU A C 1
ATOM 686 O O . LEU A 1 85 ? -2.561 -7.103 -7.907 1.00 98.00 85 LEU A O 1
ATOM 690 N N . PRO A 1 86 ? -4.604 -7.869 -8.485 1.00 95.81 86 PRO A N 1
ATOM 691 C CA . PRO A 1 86 ? -4.144 -8.654 -9.635 1.00 95.81 86 PRO A CA 1
ATOM 692 C C . PRO A 1 86 ? -3.170 -7.906 -10.553 1.00 95.81 86 PRO A C 1
ATOM 694 O O . PRO A 1 86 ? -2.152 -8.460 -10.953 1.00 95.81 86 PRO A O 1
ATOM 697 N N . TRP A 1 87 ? -3.438 -6.625 -10.803 1.00 95.88 87 TRP A N 1
ATOM 698 C CA . TRP A 1 87 ? -2.649 -5.757 -11.682 1.00 95.88 87 TRP A CA 1
ATOM 699 C C . TRP A 1 87 ? -1.311 -5.286 -11.102 1.00 95.88 87 TRP A C 1
ATOM 701 O O . TRP A 1 87 ? -0.525 -4.687 -11.825 1.00 95.88 87 TRP A O 1
ATOM 711 N N . PHE A 1 88 ? -1.032 -5.528 -9.820 1.00 97.69 88 PHE A N 1
ATOM 712 C CA . PHE A 1 88 ? 0.261 -5.205 -9.211 1.00 97.69 88 PHE A CA 1
ATOM 713 C C . PHE A 1 88 ? 1.090 -6.435 -8.859 1.00 97.69 88 PHE A C 1
ATOM 715 O O . PHE A 1 88 ? 2.270 -6.283 -8.553 1.00 97.69 88 PHE A O 1
ATOM 722 N N . THR A 1 89 ? 0.520 -7.642 -8.935 1.00 96.06 89 THR A N 1
ATOM 723 C CA . THR A 1 89 ? 1.220 -8.877 -8.547 1.00 96.06 89 THR A CA 1
ATOM 724 C C . THR A 1 89 ? 2.546 -9.080 -9.288 1.00 96.06 89 THR A C 1
ATOM 726 O O . THR A 1 89 ? 3.517 -9.507 -8.675 1.00 96.06 89 THR A O 1
ATOM 729 N N . GLU A 1 90 ? 2.643 -8.681 -10.559 1.00 95.94 90 GLU A N 1
ATOM 730 C CA . GLU A 1 90 ? 3.869 -8.794 -11.367 1.00 95.94 90 GLU A CA 1
ATOM 731 C C . GLU A 1 90 ? 5.045 -7.945 -10.849 1.00 95.94 90 GLU A C 1
ATOM 733 O O . GLU A 1 90 ? 6.205 -8.223 -11.155 1.00 95.94 90 GLU A O 1
ATOM 738 N N . LEU A 1 91 ? 4.776 -6.930 -10.020 1.00 97.69 91 LEU A N 1
ATOM 739 C CA . LEU A 1 91 ? 5.814 -6.120 -9.379 1.00 97.69 91 LEU A CA 1
ATOM 740 C C . LEU A 1 91 ? 6.459 -6.818 -8.179 1.00 97.69 91 LEU A C 1
ATOM 742 O O . LEU A 1 91 ? 7.471 -6.328 -7.672 1.00 97.69 91 LEU A O 1
ATOM 746 N N . PHE A 1 92 ? 5.905 -7.928 -7.696 1.00 97.75 92 PHE A N 1
ATOM 747 C CA . PHE A 1 92 ? 6.320 -8.559 -6.447 1.00 97.75 92 PHE A CA 1
ATOM 748 C C . PHE A 1 92 ? 6.634 -10.039 -6.643 1.00 97.75 92 PHE A C 1
ATOM 750 O O . PHE A 1 92 ? 6.107 -10.724 -7.517 1.00 97.75 92 PHE A O 1
ATOM 757 N N . ARG A 1 93 ? 7.533 -10.557 -5.811 1.00 97.12 93 ARG A N 1
ATOM 758 C CA . ARG A 1 93 ? 7.815 -11.992 -5.751 1.00 97.12 93 ARG A CA 1
ATOM 759 C C . ARG A 1 93 ? 6.640 -12.711 -5.101 1.00 97.12 93 ARG A C 1
ATOM 761 O O . ARG A 1 93 ? 5.991 -12.166 -4.213 1.00 97.12 93 ARG A O 1
ATOM 768 N N . ILE A 1 94 ? 6.456 -13.984 -5.447 1.00 97.00 94 ILE A N 1
ATOM 769 C CA . ILE A 1 94 ? 5.424 -14.839 -4.836 1.00 97.00 94 ILE A CA 1
ATOM 770 C C . ILE A 1 94 ? 5.524 -14.810 -3.302 1.00 97.00 94 ILE A C 1
ATOM 772 O O . ILE A 1 94 ? 4.522 -14.596 -2.637 1.00 97.00 94 ILE A O 1
ATOM 776 N N . SER A 1 95 ? 6.735 -14.886 -2.740 1.00 96.31 95 SER A N 1
ATOM 777 C CA . SER A 1 95 ? 6.948 -14.809 -1.287 1.00 96.31 95 SER A CA 1
ATOM 778 C C . SER A 1 95 ? 6.526 -13.475 -0.658 1.00 96.31 95 SER A C 1
ATOM 780 O O . SER A 1 95 ? 6.125 -13.441 0.498 1.00 96.31 95 SER A O 1
ATOM 782 N N . GLU A 1 96 ? 6.644 -12.366 -1.394 1.00 97.62 96 GLU A N 1
ATOM 783 C CA . GLU A 1 96 ? 6.218 -11.041 -0.926 1.00 97.62 96 GLU A CA 1
ATOM 784 C C . GLU A 1 96 ? 4.686 -10.953 -0.932 1.00 97.62 96 GLU A C 1
ATOM 786 O O . GLU A 1 96 ? 4.090 -10.462 0.026 1.00 97.62 96 GLU A O 1
ATOM 791 N N . ILE A 1 97 ? 4.048 -11.493 -1.975 1.00 98.12 97 ILE A N 1
ATOM 792 C CA . ILE A 1 97 ? 2.590 -11.608 -2.056 1.00 98.12 97 ILE A CA 1
ATOM 793 C C . ILE A 1 97 ? 2.075 -12.499 -0.922 1.00 98.12 97 ILE A C 1
ATOM 795 O O . ILE A 1 97 ? 1.156 -12.102 -0.213 1.00 98.12 97 ILE A O 1
ATOM 799 N N . ASP A 1 98 ? 2.677 -13.666 -0.701 1.00 97.25 98 ASP A N 1
ATOM 800 C CA . ASP A 1 98 ? 2.261 -14.597 0.350 1.00 97.25 98 ASP A CA 1
ATOM 801 C C . ASP A 1 98 ? 2.372 -13.978 1.749 1.00 97.25 98 ASP A C 1
ATOM 803 O O . ASP A 1 98 ? 1.447 -14.117 2.548 1.00 97.25 98 ASP A O 1
ATOM 807 N N . GLU A 1 99 ? 3.441 -13.227 2.032 1.00 97.50 99 GLU A N 1
ATOM 808 C CA . GLU A 1 99 ? 3.579 -12.496 3.297 1.00 97.50 99 GLU A CA 1
ATOM 809 C C . GLU A 1 99 ? 2.498 -11.414 3.449 1.00 97.50 99 GLU A C 1
ATOM 811 O O . GLU A 1 99 ? 1.873 -11.298 4.506 1.00 97.50 99 GLU A O 1
ATOM 816 N N . ALA A 1 100 ? 2.225 -10.640 2.394 1.00 97.88 100 ALA A N 1
ATOM 817 C CA . ALA A 1 100 ? 1.168 -9.631 2.412 1.00 97.88 100 ALA A CA 1
ATOM 818 C C . ALA A 1 100 ? -0.209 -10.261 2.685 1.00 97.88 100 ALA A C 1
ATOM 820 O O . ALA A 1 100 ? -0.965 -9.783 3.539 1.00 97.88 100 ALA A O 1
ATOM 821 N N . ARG A 1 101 ? -0.510 -11.384 2.019 1.00 98.00 101 ARG A N 1
ATOM 822 C CA . ARG A 1 101 ? -1.732 -12.168 2.242 1.00 98.00 101 ARG A CA 1
ATOM 823 C C . ARG A 1 101 ? -1.801 -12.680 3.675 1.00 98.00 101 ARG A C 1
ATOM 825 O O . ARG A 1 101 ? -2.835 -12.517 4.318 1.00 98.00 101 ARG A O 1
ATOM 832 N N . ALA A 1 102 ? -0.71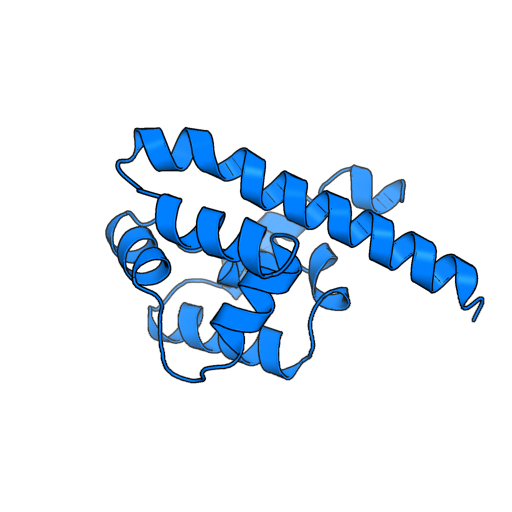8 -13.266 4.182 1.00 97.00 102 ALA A N 1
ATOM 833 C CA . ALA A 1 102 ? -0.658 -13.817 5.531 1.00 97.00 102 ALA A CA 1
ATOM 834 C C . ALA A 1 102 ? -0.946 -12.748 6.593 1.00 97.00 102 ALA A C 1
ATOM 836 O O . ALA A 1 102 ? -1.777 -12.977 7.470 1.00 97.00 102 ALA A O 1
ATOM 837 N N . ARG A 1 103 ? -0.346 -11.555 6.476 1.00 97.06 103 ARG A N 1
ATOM 838 C CA . ARG A 1 103 ? -0.607 -10.423 7.384 1.00 97.06 103 ARG A CA 1
ATOM 839 C C . ARG A 1 103 ? -2.071 -9.999 7.374 1.00 97.06 103 ARG A C 1
ATOM 841 O O . ARG A 1 103 ? -2.651 -9.794 8.433 1.00 97.06 103 ARG A O 1
ATOM 848 N N . LEU A 1 104 ? -2.688 -9.880 6.199 1.00 98.00 104 LEU A N 1
ATOM 849 C CA . LEU A 1 104 ? -4.100 -9.498 6.087 1.00 98.00 104 LEU A CA 1
ATOM 850 C C . LEU A 1 104 ? -5.022 -10.564 6.697 1.00 98.00 104 LEU A C 1
ATOM 852 O O . LEU A 1 104 ? -5.907 -10.236 7.488 1.00 98.00 104 LEU A O 1
ATOM 856 N N . LEU A 1 105 ? -4.795 -11.836 6.365 1.00 97.19 105 LEU A N 1
ATOM 857 C CA . LEU A 1 105 ? -5.614 -12.954 6.840 1.00 97.19 105 LEU A CA 1
ATOM 858 C C . LEU A 1 105 ? -5.471 -13.193 8.348 1.00 97.19 105 LEU A C 1
ATOM 860 O O . LEU A 1 105 ? -6.461 -13.522 8.997 1.00 97.19 105 LEU A O 1
ATOM 864 N N . LEU A 1 106 ? -4.281 -12.970 8.918 1.00 96.25 106 LEU A N 1
ATOM 865 C CA . LEU A 1 1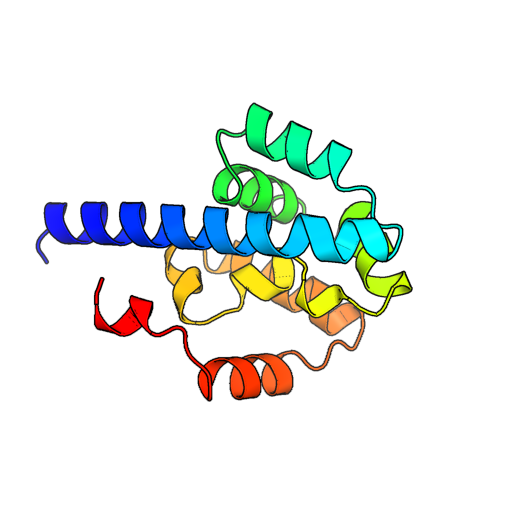06 ? -4.045 -13.048 10.365 1.00 96.25 106 LEU A CA 1
ATOM 866 C C . LEU A 1 106 ? -4.958 -12.099 11.157 1.00 96.25 106 LEU A C 1
ATOM 868 O O . LEU A 1 106 ? -5.310 -12.388 12.297 1.00 96.25 106 LEU A O 1
ATOM 872 N N . HIS A 1 107 ? -5.352 -10.982 10.548 1.00 96.19 107 HIS A N 1
ATOM 873 C CA . HIS A 1 107 ? -6.249 -9.991 11.137 1.00 96.19 107 HIS A CA 1
ATOM 874 C C . HIS A 1 107 ? -7.677 -10.074 10.585 1.00 96.19 107 HIS A C 1
ATOM 876 O O . HIS A 1 107 ? -8.395 -9.076 10.588 1.00 96.19 107 HIS A O 1
ATOM 882 N N . GLU A 1 108 ? -8.075 -11.251 10.088 1.00 96.56 108 GLU A N 1
ATOM 883 C CA . GLU A 1 108 ? -9.429 -11.550 9.602 1.00 96.56 108 GLU A CA 1
ATOM 884 C C . GLU A 1 108 ? -9.913 -10.600 8.489 1.00 96.56 108 GLU A C 1
ATOM 886 O O . GLU A 1 108 ? -11.113 -10.451 8.242 1.00 96.56 108 GLU A O 1
ATOM 891 N N . PHE A 1 109 ? -8.985 -9.952 7.775 1.00 97.94 109 PHE A N 1
ATOM 892 C CA . PHE A 1 109 ? -9.340 -9.104 6.648 1.00 97.94 109 PHE A CA 1
ATOM 893 C C . PHE A 1 109 ? -9.965 -9.973 5.543 1.00 97.94 109 PHE A C 1
ATOM 895 O O . PHE A 1 109 ? -9.367 -10.982 5.156 1.00 97.94 109 PHE A O 1
ATOM 902 N N . PRO A 1 110 ? -11.134 -9.599 4.983 1.00 97.75 110 PRO A N 1
ATOM 903 C CA . PRO A 1 110 ? -11.859 -10.417 4.009 1.00 97.75 110 PRO A CA 1
ATOM 904 C C . PRO A 1 110 ? -11.225 -10.331 2.610 1.00 97.75 110 PRO A C 1
ATOM 906 O O . PRO A 1 110 ? -11.843 -9.860 1.652 1.00 97.75 110 PRO A O 1
ATOM 909 N N . LEU A 1 111 ? -9.971 -10.770 2.497 1.00 98.00 111 LEU A N 1
ATOM 910 C CA . LEU A 1 111 ? -9.082 -10.522 1.368 1.00 98.00 111 LEU A CA 1
ATOM 911 C C . LEU A 1 111 ? -9.691 -10.933 0.028 1.00 98.00 111 LEU A C 1
ATOM 913 O O . LEU A 1 111 ? -9.807 -10.102 -0.868 1.00 98.00 111 LEU A O 1
ATOM 917 N N . ASP A 1 112 ? -10.150 -12.178 -0.093 1.00 97.50 112 ASP A N 1
ATOM 918 C CA . ASP A 1 112 ? -10.684 -12.683 -1.360 1.00 97.50 112 ASP A CA 1
ATOM 919 C C . ASP A 1 112 ? -11.937 -11.916 -1.802 1.00 97.50 112 ASP A C 1
ATOM 921 O O . ASP A 1 112 ? -12.124 -11.645 -2.988 1.00 97.50 112 ASP A O 1
ATOM 925 N N . ALA A 1 113 ? -12.801 -11.530 -0.857 1.00 97.50 113 ALA A N 1
ATOM 926 C CA . ALA A 1 113 ? -13.981 -10.729 -1.166 1.00 97.50 113 ALA A CA 1
ATOM 927 C C . ALA A 1 113 ? -13.591 -9.322 -1.642 1.00 97.50 113 ALA A C 1
ATOM 929 O O . ALA A 1 113 ? -14.185 -8.811 -2.593 1.00 97.50 113 ALA A O 1
ATOM 930 N N . ARG A 1 114 ? -12.570 -8.715 -1.025 1.00 97.56 114 ARG A N 1
ATOM 931 C CA . ARG A 1 114 ? -12.065 -7.387 -1.396 1.00 97.56 114 ARG A CA 1
ATOM 932 C C . ARG A 1 114 ? -11.334 -7.392 -2.735 1.00 97.56 114 ARG A C 1
ATOM 934 O O . ARG A 1 114 ? -11.572 -6.491 -3.530 1.00 97.56 114 ARG A O 1
ATOM 941 N N . ILE A 1 115 ? -10.538 -8.420 -3.028 1.00 97.06 115 ILE A N 1
ATOM 942 C CA . ILE A 1 115 ? -9.907 -8.600 -4.345 1.00 97.06 115 ILE A CA 1
ATOM 943 C C . ILE A 1 115 ? -10.975 -8.763 -5.426 1.00 97.06 115 ILE A C 1
ATOM 945 O O . ILE A 1 115 ? -10.904 -8.090 -6.450 1.00 97.06 115 ILE A O 1
ATOM 949 N N . ARG A 1 116 ? -12.001 -9.598 -5.198 1.00 96.56 116 ARG A N 1
ATOM 950 C CA . ARG A 1 116 ? -13.108 -9.748 -6.157 1.00 96.56 116 ARG A CA 1
ATOM 951 C C . ARG A 1 116 ? -13.827 -8.422 -6.412 1.00 96.56 116 ARG A C 1
ATOM 953 O O . ARG A 1 116 ? -14.055 -8.081 -7.565 1.00 96.56 116 ARG A O 1
ATOM 960 N N . ALA A 1 117 ? -14.139 -7.664 -5.361 1.00 95.75 117 ALA A N 1
ATOM 961 C CA . ALA A 1 117 ? -14.779 -6.352 -5.489 1.00 95.75 117 ALA A CA 1
ATOM 962 C C . ALA A 1 117 ? -13.887 -5.302 -6.184 1.00 95.75 117 ALA A C 1
ATOM 964 O O . ALA A 1 117 ? -14.386 -4.423 -6.888 1.00 95.75 117 ALA A O 1
ATOM 965 N N . ALA A 1 118 ? -12.566 -5.385 -6.010 1.00 94.31 118 ALA A N 1
ATOM 966 C CA . ALA A 1 118 ? -11.622 -4.542 -6.736 1.00 94.31 118 ALA A CA 1
ATOM 967 C C . ALA A 1 118 ? -11.568 -4.933 -8.223 1.00 94.31 118 ALA A C 1
ATOM 969 O O . ALA A 1 118 ? -11.614 -4.066 -9.088 1.00 94.31 118 ALA A O 1
ATOM 970 N N . ALA A 1 119 ? -11.555 -6.232 -8.532 1.00 91.94 119 ALA A N 1
ATOM 971 C CA . ALA A 1 119 ? -11.529 -6.738 -9.902 1.00 91.94 119 ALA A CA 1
ATOM 972 C C . ALA A 1 119 ? -12.786 -6.371 -10.711 1.00 91.94 119 ALA A C 1
ATOM 974 O O . ALA A 1 119 ? -12.681 -6.140 -11.912 1.00 91.94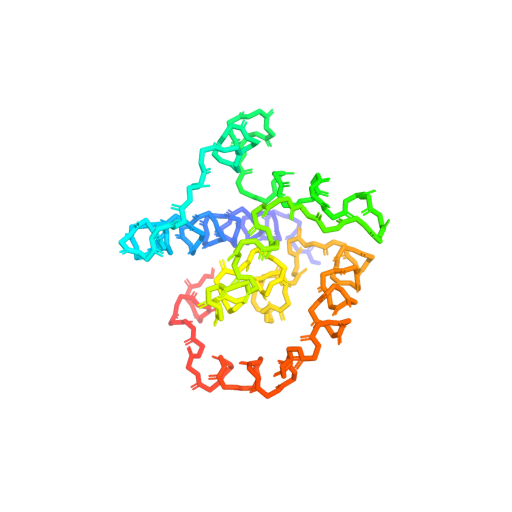 119 ALA A O 1
ATOM 975 N N . THR A 1 120 ? -13.961 -6.249 -10.077 1.00 93.38 120 THR A N 1
ATOM 976 C CA . THR A 1 120 ? -15.171 -5.761 -10.769 1.00 93.38 120 THR A CA 1
ATOM 977 C C . THR A 1 120 ? -15.068 -4.297 -11.195 1.00 93.38 120 THR A C 1
ATOM 979 O O . THR A 1 120 ? -15.790 -3.878 -12.092 1.00 93.38 120 THR A O 1
ATOM 982 N N . ASN A 1 121 ? -14.183 -3.524 -10.561 1.00 90.31 121 ASN A N 1
ATOM 983 C CA . ASN A 1 121 ? -13.928 -2.115 -10.857 1.00 90.31 121 ASN A CA 1
ATOM 984 C C . ASN A 1 121 ? -12.445 -1.912 -11.185 1.00 90.31 121 ASN A C 1
ATOM 986 O O . ASN A 1 121 ? -11.790 -1.023 -10.637 1.00 90.31 121 ASN A O 1
ATOM 990 N N . ALA A 1 122 ? -11.908 -2.790 -12.036 1.00 91.56 122 ALA A N 1
ATOM 991 C CA . ALA A 1 122 ? -10.515 -2.732 -12.440 1.00 91.56 122 ALA A CA 1
ATOM 992 C C . ALA A 1 122 ? -10.187 -1.347 -13.037 1.00 91.56 122 ALA A C 1
ATOM 994 O O . ALA A 1 122 ? -10.977 -0.814 -13.826 1.00 91.56 122 ALA A O 1
ATOM 995 N N . PRO A 1 123 ? -9.041 -0.744 -12.677 1.00 93.31 123 PRO A N 1
ATOM 996 C CA . PRO A 1 123 ? -8.633 0.528 -13.246 1.00 93.31 123 PRO A CA 1
ATOM 997 C C . PRO A 1 123 ? -8.574 0.503 -14.777 1.00 93.31 123 PRO A C 1
ATOM 999 O O . PRO A 1 123 ? -7.989 -0.401 -15.372 1.00 93.31 123 PRO A O 1
ATOM 1002 N N . ALA A 1 124 ? -9.113 1.545 -15.417 1.00 92.50 124 ALA A N 1
ATOM 1003 C CA . ALA A 1 124 ? -9.152 1.651 -16.878 1.00 92.50 124 ALA A CA 1
ATOM 1004 C C . ALA A 1 124 ? -7.758 1.578 -17.526 1.00 92.50 124 ALA A C 1
ATOM 1006 O O . ALA A 1 124 ? -7.621 1.076 -18.639 1.00 92.50 124 ALA A O 1
ATOM 1007 N N . TRP A 1 125 ? -6.721 2.026 -16.806 1.00 93.19 125 TRP A N 1
ATOM 1008 C CA . TRP A 1 125 ? -5.347 2.017 -17.298 1.00 93.19 125 TRP A CA 1
ATOM 1009 C C . TRP A 1 125 ? -4.797 0.609 -17.559 1.00 93.19 125 TRP A C 1
ATOM 1011 O O . TRP A 1 125 ? -3.861 0.476 -18.334 1.00 93.19 125 TRP A O 1
ATOM 1021 N N . ILE A 1 126 ? -5.379 -0.447 -16.976 1.00 89.69 126 ILE A N 1
ATOM 1022 C CA . ILE A 1 126 ? -4.925 -1.833 -17.193 1.00 89.69 126 ILE A CA 1
ATOM 1023 C C . ILE A 1 126 ? -5.098 -2.252 -18.654 1.00 89.69 126 ILE A C 1
ATOM 1025 O O . ILE A 1 126 ? -4.306 -3.027 -19.169 1.00 89.69 126 ILE A O 1
ATOM 1029 N N . SER A 1 127 ? -6.134 -1.749 -19.330 1.00 85.50 127 SER A N 1
ATOM 1030 C CA . SER A 1 127 ? -6.407 -2.078 -20.736 1.00 85.50 127 SER A CA 1
ATOM 1031 C C . SER A 1 127 ? -5.659 -1.184 -21.730 1.00 85.50 127 SER A C 1
ATOM 1033 O O . SER A 1 127 ? -5.813 -1.369 -22.934 1.00 85.50 127 SER A O 1
ATOM 1035 N N . THR A 1 128 ? -4.919 -0.182 -21.246 1.00 83.25 128 THR A N 1
ATOM 1036 C CA . THR A 1 128 ? -4.283 0.854 -22.081 1.00 83.25 128 THR A CA 1
ATOM 1037 C C . THR A 1 128 ? -2.777 0.986 -21.860 1.00 83.25 128 THR A C 1
ATOM 1039 O O . THR A 1 128 ? -2.170 1.868 -22.464 1.00 83.25 128 THR A O 1
ATOM 1042 N N . LEU A 1 129 ? -2.214 0.197 -20.944 1.00 78.62 129 LEU A N 1
ATOM 1043 C CA . LEU A 1 129 ? -0.774 0.020 -20.760 1.00 78.62 129 LEU A CA 1
ATOM 1044 C C . LEU A 1 129 ? -0.229 -0.926 -21.835 1.00 78.62 129 LEU A C 1
ATOM 1046 O O . LEU A 1 129 ? 0.885 -0.647 -22.319 1.00 78.62 129 LEU A O 1
#